Protein AF-A0A7C6SPT5-F1 (afdb_monomer_lite)

Foldseek 3Di:
DFDQAAFEWEDDDQWTKFFQDLATDGHGPVLDPPWDWDWDDAFPNGTYIYTDDPDGRDDPRIDTDGLVVLVPHPPVRVSVVNNSVVLLVVCCVVPQAPPPPRAGWDADPPDGWTARPPPGDIGHRDDFAKDFDFDDDPPDTDWDDDPPDPPPDTGTDMDTDDDD

pLDDT: mean 93.75, std 6.29, range [59.66, 98.56]

Radius of gyration: 19.09 Å; chains: 1; bounding box: 47×34×55 Å

Structure (mmCIF, N/CA/C/O backbone):
data_AF-A0A7C6SPT5-F1
#
_entry.id   AF-A0A7C6SPT5-F1
#
loop_
_atom_site.group_PDB
_atom_site.id
_atom_site.type_symbol
_atom_site.label_atom_id
_atom_site.label_alt_id
_atom_site.label_comp_id
_atom_site.label_asym_id
_atom_site.label_entity_id
_atom_site.label_seq_id
_atom_site.pdbx_PDB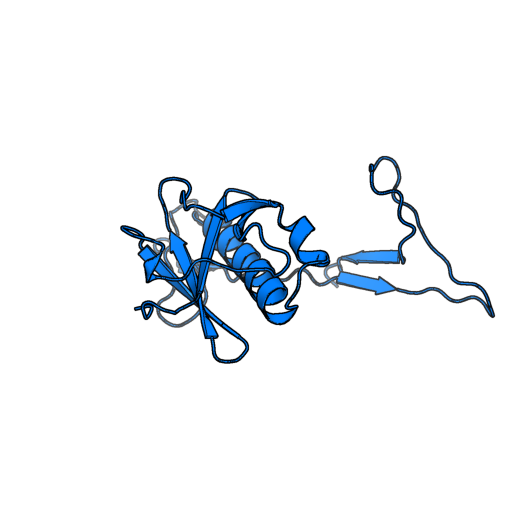_ins_code
_atom_site.Cartn_x
_atom_site.Cartn_y
_atom_site.Cartn_z
_atom_site.occupancy
_atom_site.B_iso_or_equiv
_atom_site.auth_seq_id
_atom_site.auth_comp_id
_atom_site.auth_asym_id
_atom_site.auth_atom_id
_atom_site.pdbx_PDB_model_num
ATOM 1 N N . MET A 1 1 ? -11.013 -10.517 15.404 1.00 84.69 1 MET A N 1
ATOM 2 C CA . MET A 1 1 ? -9.988 -9.631 16.004 1.00 84.69 1 MET A CA 1
ATOM 3 C C . MET A 1 1 ? -8.638 -10.295 15.800 1.00 84.69 1 MET A C 1
ATOM 5 O O . MET A 1 1 ? -8.661 -11.518 15.692 1.00 84.69 1 MET A O 1
ATOM 9 N N . PRO A 1 2 ? -7.531 -9.542 15.683 1.00 93.31 2 PRO A N 1
ATOM 10 C CA . PRO A 1 2 ? -6.215 -10.151 15.505 1.00 93.31 2 PRO A CA 1
ATOM 11 C C . PRO A 1 2 ? -5.826 -10.994 16.725 1.00 93.31 2 PRO A C 1
ATOM 13 O O . PRO A 1 2 ? -6.149 -10.624 17.858 1.00 93.31 2 PRO A O 1
ATOM 16 N N . GLN A 1 3 ? -5.149 -12.111 16.483 1.00 94.88 3 GLN A N 1
ATOM 17 C CA . GLN A 1 3 ? -4.385 -12.851 17.480 1.00 94.88 3 GLN A CA 1
ATOM 18 C C . GLN A 1 3 ? -3.080 -12.103 17.798 1.00 94.88 3 GLN A C 1
ATOM 20 O O . GLN A 1 3 ? -2.605 -11.336 16.958 1.00 94.88 3 GLN A O 1
ATOM 25 N N . PRO A 1 4 ? -2.488 -12.290 18.992 1.00 94.75 4 PRO A N 1
ATOM 26 C CA . PRO A 1 4 ? -1.269 -11.590 19.407 1.00 94.75 4 PRO A CA 1
ATOM 27 C C . PRO A 1 4 ? -0.116 -11.659 18.394 1.00 94.75 4 PRO A C 1
ATOM 29 O O . PRO A 1 4 ? 0.604 -10.679 18.221 1.00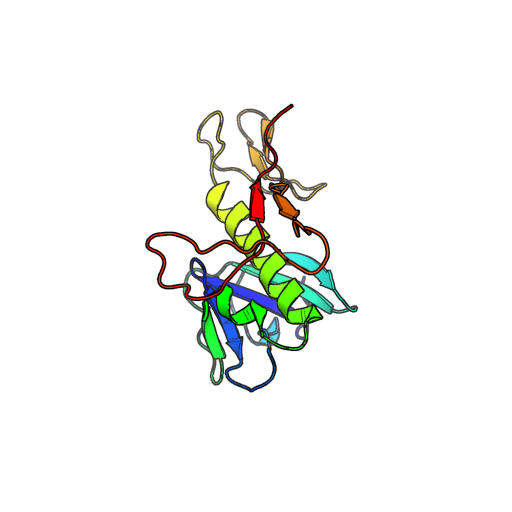 94.75 4 PRO A O 1
ATOM 32 N N . GLU A 1 5 ? 0.036 -12.796 17.719 1.00 94.94 5 GLU A N 1
ATOM 33 C CA . GLU A 1 5 ? 1.081 -13.090 16.739 1.00 94.94 5 GLU A CA 1
ATOM 34 C C . GLU A 1 5 ? 0.790 -12.586 15.318 1.00 94.94 5 GLU A C 1
ATOM 36 O O . GLU A 1 5 ? 1.685 -12.618 14.468 1.00 94.94 5 GLU A O 1
ATOM 41 N N . ASP A 1 6 ? -0.434 -12.121 15.046 1.00 96.69 6 ASP A N 1
ATOM 42 C CA . ASP A 1 6 ? -0.813 -11.660 13.713 1.00 96.69 6 ASP A CA 1
ATOM 43 C C . ASP A 1 6 ? 0.002 -10.432 13.317 1.00 96.69 6 ASP A C 1
ATOM 45 O O . ASP A 1 6 ? 0.262 -9.537 14.127 1.00 96.69 6 ASP A O 1
ATOM 49 N N . LEU A 1 7 ? 0.389 -10.370 12.044 1.00 97.12 7 LEU A N 1
ATOM 50 C CA . LEU A 1 7 ? 1.229 -9.297 11.535 1.00 97.12 7 LEU A CA 1
ATOM 51 C C . LEU A 1 7 ? 0.434 -7.998 11.451 1.00 97.12 7 LEU A C 1
ATOM 53 O O . LEU A 1 7 ? -0.695 -7.955 10.957 1.00 97.12 7 LEU A O 1
ATOM 57 N N . VAL A 1 8 ? 1.064 -6.905 11.860 1.00 97.81 8 VAL A N 1
ATOM 58 C CA . VAL A 1 8 ? 0.464 -5.579 11.860 1.00 97.81 8 VAL A CA 1
ATOM 59 C C . VAL A 1 8 ? 1.287 -4.622 11.023 1.00 97.81 8 VAL A C 1
ATOM 61 O O . VAL A 1 8 ? 2.485 -4.427 11.203 1.00 97.81 8 VAL A O 1
ATOM 64 N N . LEU A 1 9 ? 0.595 -3.964 10.106 1.00 97.62 9 LEU A N 1
ATOM 65 C CA . LEU A 1 9 ? 1.114 -2.867 9.330 1.00 97.62 9 LEU A CA 1
ATOM 66 C C . LEU A 1 9 ? 0.847 -1.547 10.059 1.00 97.62 9 LEU A C 1
ATOM 68 O O . LEU A 1 9 ? -0.305 -1.146 10.236 1.00 97.62 9 LEU A O 1
ATOM 72 N N . CYS A 1 10 ? 1.920 -0.847 10.420 1.00 97.31 10 CYS A N 1
ATOM 73 C CA . CYS A 1 10 ? 1.872 0.524 10.924 1.00 97.31 10 CYS A CA 1
ATOM 74 C C . CYS A 1 10 ? 2.448 1.457 9.854 1.00 97.31 10 CYS A C 1
ATOM 76 O O . CYS A 1 10 ? 3.607 1.313 9.457 1.00 97.31 10 CYS A O 1
ATOM 78 N N . CYS A 1 11 ? 1.654 2.416 9.376 1.00 96.75 11 CYS A N 1
ATOM 79 C CA . CYS A 1 11 ? 2.041 3.299 8.273 1.00 96.75 11 CYS A CA 1
ATOM 80 C C . CYS A 1 11 ? 2.016 4.774 8.670 1.00 96.75 11 CYS A C 1
ATOM 82 O O . CYS A 1 11 ? 1.095 5.233 9.342 1.00 96.75 11 CYS A O 1
ATOM 84 N N . GLU A 1 12 ? 2.979 5.530 8.151 1.00 94.81 12 GLU A N 1
ATOM 85 C CA . GLU A 1 12 ? 3.048 6.984 8.279 1.00 94.81 12 GLU A CA 1
ATOM 86 C C . GLU A 1 12 ? 3.415 7.595 6.924 1.00 94.81 12 GLU A C 1
ATOM 88 O O . GLU A 1 12 ? 4.547 7.482 6.453 1.00 94.81 12 GLU A O 1
ATOM 93 N N . GLY A 1 13 ? 2.442 8.218 6.252 1.00 93.19 13 GLY A N 1
ATOM 94 C CA . GLY A 1 13 ? 2.657 8.734 4.897 1.00 93.19 13 GLY A CA 1
ATOM 95 C C . GLY A 1 13 ? 3.063 7.612 3.935 1.00 93.19 13 GLY A C 1
ATOM 96 O O . GLY A 1 13 ? 2.357 6.612 3.823 1.00 93.19 13 GLY A O 1
ATOM 97 N N . ASP A 1 14 ? 4.203 7.764 3.262 1.00 93.56 14 ASP A N 1
ATOM 98 C CA . ASP A 1 14 ? 4.783 6.737 2.380 1.00 93.56 14 ASP A CA 1
ATOM 99 C C . ASP A 1 14 ? 5.768 5.791 3.098 1.00 93.56 14 ASP A C 1
ATOM 101 O O . ASP A 1 14 ? 6.495 5.033 2.450 1.00 93.56 14 ASP A O 1
ATOM 105 N N . ASN A 1 15 ? 5.784 5.816 4.433 1.00 96.62 15 ASN A N 1
ATOM 106 C CA . ASN A 1 15 ? 6.632 4.964 5.256 1.00 96.62 15 ASN A CA 1
ATOM 107 C C . ASN A 1 15 ? 5.841 3.843 5.937 1.00 96.62 15 ASN A C 1
ATOM 109 O O . ASN A 1 15 ? 4.654 3.979 6.249 1.00 96.62 15 ASN A O 1
ATOM 113 N N . VAL A 1 16 ? 6.541 2.751 6.224 1.00 97.44 16 VAL A N 1
ATOM 114 C CA . VAL A 1 16 ? 6.059 1.601 6.993 1.00 97.44 16 VAL A CA 1
ATOM 115 C C . VAL A 1 16 ? 7.026 1.318 8.140 1.00 97.44 16 VAL A C 1
ATOM 117 O O . VAL A 1 16 ? 8.241 1.401 7.958 1.00 97.44 16 VAL A O 1
ATOM 120 N N . LEU A 1 17 ? 6.495 1.012 9.322 1.00 97.50 17 LEU A N 1
ATOM 121 C CA . LEU A 1 17 ? 7.295 0.596 10.470 1.00 97.50 17 LEU A CA 1
ATOM 122 C C . LEU A 1 17 ? 7.823 -0.822 10.239 1.00 97.50 17 LEU A C 1
ATOM 124 O O . LEU A 1 17 ? 7.041 -1.757 10.069 1.00 97.50 17 LEU A O 1
ATOM 128 N N . VAL A 1 18 ? 9.143 -0.971 10.224 1.00 97.19 18 VAL A N 1
ATOM 129 C CA . VAL A 1 18 ? 9.818 -2.250 9.969 1.00 97.19 18 VAL A CA 1
ATOM 130 C C . VAL A 1 18 ? 10.996 -2.438 10.917 1.00 97.19 18 VAL A C 1
ATOM 132 O O . VAL A 1 18 ? 11.579 -1.457 11.387 1.00 97.19 18 VAL A O 1
ATOM 135 N N . GLY A 1 19 ? 11.352 -3.693 11.188 1.00 96.12 19 GLY A N 1
ATOM 136 C CA . GLY A 1 19 ? 12.533 -4.031 11.983 1.00 96.12 19 GLY A CA 1
ATOM 137 C C . GLY A 1 19 ? 13.830 -3.557 11.317 1.00 96.12 19 GLY A C 1
ATOM 138 O O . GLY A 1 19 ? 13.948 -3.573 10.093 1.00 96.12 19 GLY A O 1
ATOM 139 N N . GLN A 1 20 ? 14.811 -3.142 12.119 1.00 90.00 20 GLN A N 1
ATOM 140 C CA . GLN A 1 20 ? 16.113 -2.625 11.670 1.00 90.00 20 GLN A CA 1
ATOM 141 C C . GLN A 1 20 ? 17.164 -3.721 11.394 1.00 90.00 20 GLN A C 1
ATOM 143 O O . GLN A 1 20 ? 18.334 -3.406 11.185 1.00 90.00 20 GLN A O 1
ATOM 148 N N . GLY A 1 21 ? 16.774 -4.998 11.422 1.00 87.81 21 GLY A N 1
ATOM 149 C CA . GLY A 1 21 ? 17.656 -6.124 11.109 1.00 87.81 21 GLY A CA 1
ATOM 150 C C . GLY A 1 21 ? 17.836 -6.365 9.605 1.00 87.81 21 GLY A C 1
ATOM 151 O O . GLY A 1 21 ? 17.208 -5.715 8.770 1.00 87.81 21 GLY A O 1
ATOM 152 N N . ASP A 1 22 ? 18.668 -7.352 9.263 1.00 85.00 22 ASP A N 1
ATOM 153 C CA . ASP A 1 22 ? 18.934 -7.737 7.866 1.00 85.00 22 ASP A CA 1
ATOM 154 C C . ASP A 1 22 ? 17.700 -8.324 7.162 1.00 85.00 22 ASP A C 1
ATOM 156 O O . ASP A 1 22 ? 17.512 -8.157 5.953 1.00 85.00 22 ASP A O 1
ATOM 160 N N . ALA A 1 23 ? 16.849 -9.017 7.922 1.00 93.31 23 ALA A N 1
ATOM 161 C CA . ALA A 1 23 ? 15.567 -9.516 7.455 1.00 93.31 23 ALA A CA 1
ATOM 162 C C . ALA A 1 23 ? 14.448 -8.540 7.833 1.00 93.31 23 ALA A C 1
ATOM 164 O O . ALA A 1 23 ? 14.365 -8.055 8.961 1.00 93.31 23 ALA A O 1
ATOM 165 N N . LEU A 1 24 ? 13.554 -8.300 6.878 1.00 94.75 24 LEU A N 1
ATOM 166 C CA . LEU A 1 24 ? 12.323 -7.560 7.074 1.00 94.75 24 LEU A CA 1
ATOM 167 C C . LEU A 1 24 ? 11.491 -8.237 8.161 1.00 94.75 24 LEU A C 1
ATOM 169 O O . LEU A 1 24 ? 11.214 -9.433 8.087 1.00 94.75 24 LEU A O 1
ATOM 173 N N . ALA A 1 25 ? 11.044 -7.430 9.112 1.00 95.88 25 ALA A N 1
ATOM 174 C CA . ALA A 1 25 ? 10.079 -7.806 10.128 1.00 95.88 25 ALA A CA 1
ATOM 175 C C . ALA A 1 25 ? 8.999 -6.725 10.205 1.00 95.88 25 ALA A C 1
ATOM 177 O O . ALA A 1 25 ? 9.303 -5.535 10.077 1.00 95.88 25 ALA A O 1
ATOM 178 N N . LEU A 1 26 ? 7.755 -7.149 10.410 1.00 96.25 26 LEU A N 1
ATOM 179 C CA . LEU A 1 26 ? 6.642 -6.276 10.772 1.00 96.25 26 LEU A CA 1
ATOM 180 C C . LEU A 1 26 ? 6.326 -6.471 12.260 1.00 96.25 26 LEU A C 1
ATOM 182 O O . LEU A 1 26 ? 6.588 -7.560 12.776 1.00 96.25 26 LEU A O 1
ATOM 186 N N . PRO A 1 27 ? 5.774 -5.452 12.938 1.00 96.62 27 PRO A N 1
ATOM 187 C CA . PRO A 1 27 ? 5.194 -5.628 14.265 1.00 96.62 27 PRO A CA 1
ATOM 188 C C . PRO A 1 27 ? 4.126 -6.727 14.269 1.00 96.62 27 PRO A C 1
ATOM 190 O O . PRO A 1 27 ? 3.482 -6.970 13.244 1.00 96.62 27 PRO A O 1
ATOM 193 N N . CYS A 1 28 ? 3.895 -7.347 15.420 1.00 95.88 28 CYS A N 1
ATOM 194 C CA . CYS A 1 28 ? 2.716 -8.176 15.657 1.00 95.88 28 CYS A CA 1
ATOM 195 C C . CYS A 1 28 ? 1.633 -7.399 16.422 1.00 95.88 28 CYS A C 1
ATOM 197 O O . CYS A 1 28 ? 1.864 -6.289 16.911 1.00 95.88 28 CYS A O 1
ATOM 199 N N . ALA A 1 29 ? 0.429 -7.957 16.535 1.00 95.75 29 ALA A N 1
ATOM 200 C CA . ALA A 1 29 ? -0.671 -7.303 17.241 1.00 95.75 29 ALA A CA 1
ATOM 201 C C . ALA A 1 29 ? -0.370 -7.064 18.725 1.00 95.75 29 ALA A C 1
ATOM 203 O O . ALA A 1 29 ? -0.810 -6.054 19.273 1.00 95.75 29 ALA A O 1
ATOM 204 N N . ALA A 1 30 ? 0.420 -7.934 19.361 1.00 94.69 30 ALA A N 1
ATOM 205 C CA . ALA A 1 30 ? 0.864 -7.742 20.740 1.00 94.69 30 ALA A CA 1
ATOM 206 C C . ALA A 1 30 ? 1.776 -6.513 20.918 1.00 94.69 30 ALA A C 1
ATOM 208 O O . ALA A 1 30 ? 1.780 -5.911 21.993 1.00 94.69 30 ALA A O 1
ATOM 209 N N . ASP A 1 31 ? 2.509 -6.114 19.873 1.00 93.81 31 ASP A N 1
ATOM 210 C CA . ASP A 1 31 ? 3.414 -4.960 19.909 1.00 93.81 31 ASP A CA 1
ATOM 211 C C . ASP A 1 31 ? 2.665 -3.619 19.828 1.00 93.81 31 ASP A C 1
ATOM 213 O O . ASP A 1 31 ? 3.220 -2.565 20.146 1.00 93.81 31 ASP A O 1
ATOM 217 N N . VAL A 1 32 ? 1.402 -3.635 19.385 1.00 92.88 32 VAL A N 1
ATOM 218 C CA . VAL A 1 32 ? 0.625 -2.429 19.082 1.00 92.88 32 VAL A CA 1
ATOM 219 C C . VAL A 1 32 ? -0.577 -2.323 20.018 1.00 92.88 32 VAL A C 1
ATOM 221 O O . VAL A 1 32 ? -1.617 -2.945 19.819 1.00 92.88 32 VAL A O 1
ATOM 224 N N . SER A 1 33 ? -0.456 -1.475 21.038 1.00 87.06 33 SER A N 1
ATOM 225 C CA . SER A 1 33 ? -1.525 -1.236 22.014 1.00 87.06 33 SER A CA 1
ATOM 226 C C . SER A 1 33 ? -2.416 -0.045 21.641 1.00 87.06 33 SER A C 1
ATOM 228 O O . SER A 1 33 ? -1.989 0.900 20.979 1.00 87.06 33 SER A O 1
ATOM 230 N N . GLY A 1 34 ? -3.685 -0.088 22.067 1.00 84.50 34 GLY A N 1
ATOM 231 C CA . GLY A 1 34 ? -4.621 1.039 21.939 1.00 84.50 34 GLY A CA 1
ATOM 232 C C . GLY A 1 34 ? -5.049 1.390 20.507 1.00 84.50 34 GLY A C 1
ATOM 233 O O . GLY A 1 34 ? -5.625 2.455 20.293 1.00 84.50 34 GLY A O 1
ATOM 234 N N . ALA A 1 35 ? -4.779 0.519 19.531 1.00 90.56 35 ALA A N 1
ATOM 235 C CA . ALA A 1 35 ? -5.150 0.715 18.135 1.00 90.56 35 ALA A CA 1
ATOM 236 C C . ALA A 1 35 ? -6.428 -0.052 17.775 1.00 90.56 35 ALA A C 1
ATOM 238 O O . ALA A 1 35 ? -6.678 -1.156 18.263 1.00 90.56 35 ALA A O 1
ATOM 239 N N . ALA A 1 36 ? -7.218 0.511 16.862 1.00 93.31 36 ALA A N 1
ATOM 240 C CA . ALA A 1 36 ? -8.206 -0.272 16.133 1.00 93.31 36 ALA A CA 1
ATOM 241 C C . ALA A 1 36 ? -7.519 -0.985 14.962 1.00 93.31 36 ALA A C 1
ATOM 243 O O . ALA A 1 36 ? -6.623 -0.423 14.330 1.00 93.31 36 ALA A O 1
ATOM 244 N N . PHE A 1 37 ? -7.970 -2.194 14.636 1.00 95.75 37 PHE A N 1
ATOM 245 C CA . PHE A 1 37 ? -7.382 -2.998 13.566 1.00 95.75 37 PHE A CA 1
ATOM 246 C C . PHE A 1 37 ? -8.366 -3.227 12.425 1.00 95.75 37 PHE A C 1
ATOM 248 O O . PHE A 1 37 ? -9.563 -3.417 12.637 1.00 95.75 37 PHE A O 1
ATOM 255 N N . THR A 1 38 ? -7.855 -3.252 11.198 1.00 95.75 38 THR A N 1
ATOM 256 C CA . THR A 1 38 ? -8.604 -3.685 10.012 1.00 95.75 38 THR A CA 1
ATOM 257 C C . THR A 1 38 ? -7.886 -4.843 9.352 1.00 95.75 38 THR A C 1
ATOM 259 O O . THR A 1 38 ? -6.718 -4.719 8.999 1.00 95.75 38 THR A O 1
ATOM 262 N N . PHE A 1 39 ? -8.588 -5.955 9.151 1.00 96.56 39 PHE A N 1
ATOM 263 C CA . PHE A 1 39 ? -8.050 -7.090 8.410 1.00 96.56 39 PHE A CA 1
ATOM 264 C C . PHE A 1 39 ? -7.795 -6.718 6.940 1.00 96.56 39 PHE A C 1
ATOM 266 O O . PHE A 1 39 ? -8.676 -6.192 6.241 1.00 96.56 39 PHE A O 1
ATOM 273 N N . LEU A 1 40 ? -6.588 -7.004 6.453 1.00 96.62 40 LEU A N 1
ATOM 274 C CA . LEU A 1 40 ? -6.192 -6.745 5.072 1.00 96.62 40 LEU A CA 1
ATOM 275 C C . LEU A 1 40 ? -6.263 -8.017 4.230 1.00 96.62 40 LEU A C 1
ATOM 277 O O . LEU A 1 40 ? -6.999 -8.054 3.245 1.00 96.62 40 LEU A O 1
ATOM 281 N N . PHE A 1 41 ? -5.504 -9.044 4.587 1.00 96.31 41 PHE A N 1
ATOM 282 C CA . PHE A 1 41 ? -5.438 -10.306 3.849 1.00 96.31 41 PHE A CA 1
ATOM 283 C C . PHE A 1 41 ? -4.557 -11.307 4.596 1.00 96.31 41 PHE A C 1
ATOM 285 O O . PHE A 1 41 ? -3.815 -10.937 5.504 1.00 96.31 41 PHE A O 1
ATOM 292 N N . THR A 1 42 ? -4.594 -12.555 4.140 1.00 95.38 42 THR A N 1
ATOM 293 C CA . THR A 1 42 ? -3.684 -13.620 4.564 1.00 95.38 42 THR A CA 1
ATOM 294 C C . THR A 1 42 ? -2.628 -13.843 3.485 1.00 95.38 42 THR A C 1
ATOM 296 O O . THR A 1 42 ? -2.949 -13.929 2.298 1.00 95.38 42 THR A O 1
ATOM 299 N N . VAL A 1 43 ? -1.361 -13.965 3.876 1.00 90.25 43 VAL A N 1
ATOM 300 C CA . VAL A 1 43 ? -0.246 -14.263 2.965 1.00 90.25 43 VAL A CA 1
ATOM 301 C C . VAL A 1 43 ? 0.687 -15.276 3.610 1.00 90.25 43 VAL A C 1
ATOM 303 O O . VAL A 1 43 ? 1.139 -15.093 4.733 1.00 90.25 43 VAL A O 1
ATOM 306 N N . GLY A 1 44 ? 0.944 -16.390 2.921 1.00 86.06 44 GLY A N 1
ATOM 307 C CA . GLY A 1 44 ? 1.769 -17.468 3.479 1.00 86.06 44 GLY A CA 1
ATOM 308 C C . GLY A 1 44 ? 1.215 -18.069 4.779 1.00 86.06 44 GLY A C 1
ATOM 309 O O . GLY A 1 44 ? 1.994 -18.542 5.596 1.00 86.06 44 GLY A O 1
ATOM 310 N N . GLY A 1 45 ? -0.106 -18.019 4.985 1.00 89.31 45 GLY A N 1
ATOM 311 C CA . GLY A 1 45 ? -0.758 -18.483 6.215 1.00 89.31 45 GLY A CA 1
ATOM 312 C C . GLY A 1 45 ? -0.688 -17.505 7.392 1.00 89.31 45 GLY A C 1
ATOM 313 O O . GLY A 1 45 ? -1.152 -17.853 8.469 1.00 89.31 45 GLY A O 1
ATOM 314 N N . GLN A 1 46 ? -0.134 -16.304 7.200 1.00 91.19 46 GLN A N 1
ATOM 315 C CA . GLN A 1 46 ? -0.111 -15.252 8.216 1.00 91.19 46 GLN A CA 1
ATOM 316 C C . GLN A 1 46 ? -1.154 -14.188 7.892 1.00 91.19 46 GLN A C 1
ATOM 318 O O . GLN A 1 46 ? -1.173 -13.653 6.776 1.00 91.19 46 GLN A O 1
ATOM 323 N N . ASP A 1 47 ? -1.999 -13.871 8.866 1.00 96.94 47 ASP A N 1
ATOM 324 C CA . ASP A 1 47 ? -2.958 -12.784 8.747 1.00 96.94 47 ASP A CA 1
ATOM 325 C C . ASP A 1 47 ? -2.259 -11.438 8.932 1.00 96.94 47 ASP A C 1
ATOM 327 O O . ASP A 1 47 ? -1.380 -11.266 9.779 1.00 96.94 47 ASP A O 1
ATOM 331 N N . VAL A 1 48 ? -2.642 -10.477 8.092 1.00 97.81 48 VAL A N 1
ATOM 332 C CA . VAL A 1 48 ? -2.082 -9.129 8.078 1.00 97.81 48 VAL A CA 1
ATOM 333 C C . VAL A 1 48 ? -3.186 -8.125 8.368 1.00 97.81 48 VAL A C 1
ATOM 335 O O . VAL A 1 48 ? -4.208 -8.063 7.674 1.00 97.81 48 VAL A O 1
ATOM 338 N N . PHE A 1 49 ? -2.952 -7.288 9.369 1.00 98.06 49 PHE A N 1
ATOM 339 C CA . PHE A 1 49 ? -3.857 -6.233 9.802 1.00 98.06 49 PHE A CA 1
ATOM 340 C C . PHE A 1 49 ? -3.234 -4.857 9.591 1.00 98.06 49 PHE A C 1
ATOM 342 O O . PHE A 1 49 ? -2.023 -4.687 9.636 1.00 98.06 49 PHE A O 1
ATOM 349 N N . LEU A 1 50 ? -4.072 -3.847 9.387 1.00 97.50 50 LEU A N 1
ATOM 350 C CA . LEU A 1 50 ? -3.693 -2.440 9.456 1.00 97.50 50 LEU A CA 1
ATOM 351 C C . LEU A 1 50 ? -4.026 -1.900 10.844 1.00 97.50 50 LEU A C 1
ATOM 353 O O . LEU A 1 50 ? -5.181 -2.005 11.263 1.00 97.50 50 LEU A O 1
ATOM 357 N N . ALA A 1 51 ? -3.051 -1.289 11.514 1.00 97.06 51 ALA A N 1
ATOM 358 C CA . ALA A 1 51 ? -3.295 -0.524 12.730 1.00 97.06 51 ALA A CA 1
ATOM 359 C C . ALA A 1 51 ? -3.733 0.907 12.395 1.00 97.06 51 ALA A C 1
ATOM 361 O O . ALA A 1 51 ? -3.059 1.632 11.659 1.00 97.06 51 ALA A O 1
ATOM 362 N N . HIS A 1 52 ? -4.851 1.331 12.980 1.00 93.25 52 HIS A N 1
ATOM 363 C CA . HIS A 1 52 ? -5.306 2.718 12.965 1.00 93.25 52 HIS A CA 1
ATOM 364 C C . HIS A 1 52 ? -4.836 3.399 14.242 1.00 93.25 52 HIS A C 1
ATOM 366 O O . HIS A 1 52 ? -5.466 3.270 15.293 1.00 93.25 52 HIS A O 1
ATOM 372 N N . THR A 1 53 ? -3.710 4.103 14.150 1.00 87.50 53 THR A N 1
ATOM 373 C CA . THR A 1 53 ? -3.119 4.835 15.271 1.00 87.50 53 THR A CA 1
ATOM 374 C C . THR A 1 53 ? -3.247 6.341 15.072 1.00 87.50 53 THR A C 1
ATOM 376 O O . THR A 1 53 ? -3.196 6.852 13.953 1.00 87.50 53 THR A O 1
ATOM 379 N N . PHE A 1 54 ? -3.419 7.071 16.175 1.00 83.94 54 PHE A N 1
ATOM 380 C CA . PHE A 1 54 ? -3.443 8.539 16.169 1.00 83.94 54 PHE A CA 1
ATOM 381 C C . PHE A 1 54 ? -2.039 9.157 16.200 1.00 83.94 54 PHE A C 1
ATOM 383 O O . PHE A 1 54 ? -1.879 10.333 15.885 1.00 83.94 54 PHE A O 1
ATOM 390 N N . ALA A 1 55 ? -1.032 8.366 16.571 1.00 88.25 55 ALA A N 1
ATOM 391 C CA . ALA A 1 55 ? 0.373 8.746 16.616 1.00 88.25 55 ALA A CA 1
ATOM 392 C C . ALA A 1 55 ? 1.250 7.611 16.050 1.00 88.25 55 ALA A C 1
ATOM 394 O O . ALA A 1 55 ? 0.801 6.455 16.023 1.00 88.25 55 ALA A O 1
ATOM 395 N N . PRO A 1 56 ? 2.481 7.914 15.599 1.00 90.31 56 PRO A N 1
ATOM 396 C CA . PRO A 1 56 ? 3.442 6.895 15.192 1.00 90.31 56 PRO A CA 1
ATOM 397 C C . PRO A 1 56 ? 3.701 5.890 16.316 1.00 90.31 56 PRO A C 1
ATOM 399 O O . PRO A 1 56 ? 3.855 6.264 17.481 1.00 90.31 56 PRO A O 1
ATOM 402 N N . VAL A 1 57 ? 3.751 4.607 15.963 1.00 93.19 57 VAL A N 1
ATOM 403 C CA . VAL A 1 57 ? 4.096 3.545 16.912 1.00 93.19 57 VAL A CA 1
ATOM 404 C C . VAL A 1 57 ? 5.603 3.570 17.124 1.00 93.19 57 VAL A C 1
ATOM 406 O O . VAL A 1 57 ? 6.375 3.519 16.168 1.00 93.19 57 VAL A O 1
ATOM 409 N N . MET A 1 58 ? 6.014 3.635 18.385 1.00 92.50 58 MET A N 1
ATOM 410 C CA . MET A 1 58 ? 7.417 3.636 18.779 1.00 92.50 58 MET A CA 1
ATOM 411 C C . MET A 1 58 ? 7.732 2.311 19.463 1.00 92.50 58 MET A C 1
ATOM 413 O O . MET A 1 58 ? 7.174 2.020 20.519 1.00 92.50 58 MET A O 1
ATOM 417 N N . MET A 1 59 ? 8.634 1.523 18.879 1.00 91.62 59 MET A N 1
ATOM 418 C CA . MET A 1 59 ? 9.095 0.268 19.473 1.00 91.62 59 MET A CA 1
ATOM 419 C C . MET A 1 59 ? 10.607 0.078 19.255 1.00 91.62 59 MET A C 1
ATOM 421 O O . MET A 1 59 ? 11.119 0.436 18.188 1.00 91.62 59 MET A O 1
ATOM 425 N N . PRO A 1 60 ? 11.347 -0.465 20.239 1.00 93.50 60 PRO A N 1
ATOM 426 C CA . PRO A 1 60 ? 12.778 -0.718 20.097 1.00 93.50 60 PRO A CA 1
ATOM 427 C C . PRO A 1 60 ? 13.095 -1.643 18.918 1.00 93.50 60 PRO A C 1
ATOM 429 O O . PRO A 1 60 ? 12.430 -2.654 18.721 1.00 93.50 60 PRO A O 1
ATOM 432 N N . GLY A 1 61 ? 14.137 -1.314 18.149 1.00 95.06 61 GLY A N 1
ATOM 433 C CA . GLY A 1 61 ? 14.585 -2.128 17.014 1.00 95.06 61 GLY A CA 1
ATOM 434 C C . GLY A 1 61 ? 13.751 -1.978 15.740 1.00 95.06 61 GLY A C 1
ATOM 435 O O . GLY A 1 61 ? 14.015 -2.690 14.774 1.00 95.06 61 GLY A O 1
ATOM 436 N N . PHE A 1 62 ? 12.786 -1.055 15.702 1.00 97.12 62 PHE A N 1
ATOM 437 C CA . PHE A 1 62 ? 11.998 -0.742 14.511 1.00 97.12 62 PHE A CA 1
ATOM 438 C C . PHE A 1 62 ? 12.106 0.738 14.152 1.00 97.12 62 PHE A C 1
ATOM 440 O O . PHE A 1 62 ? 12.300 1.602 15.006 1.00 97.12 62 PHE A O 1
ATOM 447 N N . ALA A 1 63 ? 11.957 1.035 12.865 1.00 96.69 63 ALA A N 1
ATOM 448 C CA . ALA A 1 63 ? 11.890 2.398 12.366 1.00 96.69 63 ALA A CA 1
ATOM 449 C C . ALA A 1 63 ? 10.959 2.495 11.160 1.00 96.69 63 ALA A C 1
ATOM 451 O O . ALA A 1 63 ? 10.817 1.550 10.381 1.00 96.69 63 ALA A O 1
ATOM 452 N N . TYR A 1 64 ? 10.353 3.666 10.986 1.00 97.19 64 TYR A N 1
ATOM 453 C CA . TYR A 1 64 ? 9.621 3.981 9.769 1.00 97.19 64 TYR A CA 1
ATOM 454 C C . TYR A 1 64 ? 10.601 4.113 8.607 1.00 97.19 64 TYR A C 1
ATOM 456 O O . TYR A 1 64 ? 11.504 4.949 8.622 1.00 97.19 64 TYR A O 1
ATOM 464 N N . GLN A 1 65 ? 10.424 3.263 7.602 1.00 96.25 65 GLN A N 1
ATOM 465 C CA . GLN A 1 65 ? 11.238 3.238 6.394 1.00 96.25 65 GLN A CA 1
ATOM 466 C C . GLN A 1 65 ? 10.368 3.536 5.172 1.00 96.25 65 GLN A C 1
ATOM 468 O O . GLN A 1 65 ? 9.215 3.096 5.123 1.00 96.25 65 GLN A O 1
ATOM 473 N N . PRO A 1 66 ? 10.903 4.238 4.159 1.00 95.75 66 PRO A N 1
ATOM 474 C CA . PRO A 1 66 ? 10.151 4.535 2.949 1.00 95.75 66 PRO A CA 1
ATOM 475 C C . PRO A 1 66 ? 9.816 3.247 2.208 1.00 95.75 66 PRO A C 1
ATOM 477 O O . PRO A 1 66 ? 10.675 2.379 2.065 1.00 95.75 66 PRO A O 1
ATOM 480 N N . LEU A 1 67 ? 8.609 3.151 1.641 1.00 94.88 67 LEU A N 1
ATOM 481 C CA . LEU A 1 67 ? 8.133 1.953 0.933 1.00 94.88 67 LEU A CA 1
ATOM 482 C C . LEU A 1 67 ? 9.107 1.455 -0.151 1.00 94.88 67 LEU A C 1
ATOM 484 O O . LEU A 1 67 ? 9.183 0.269 -0.465 1.00 94.88 67 LEU A O 1
ATOM 488 N N . SER A 1 68 ? 9.902 2.367 -0.716 1.00 92.12 68 SER A N 1
ATOM 489 C CA . SER A 1 68 ? 10.969 2.062 -1.666 1.00 92.12 68 SER A CA 1
ATOM 490 C C . SER A 1 68 ? 12.038 1.092 -1.158 1.00 92.12 68 SER A C 1
ATOM 492 O O . SER A 1 68 ? 12.655 0.424 -1.993 1.00 92.12 68 SER A O 1
ATOM 494 N N . SER A 1 69 ? 12.284 1.028 0.155 1.00 92.88 69 SER A N 1
ATOM 495 C CA . SER A 1 69 ? 13.266 0.121 0.766 1.00 92.88 69 SER A CA 1
ATOM 496 C C . SER A 1 69 ? 12.840 -1.345 0.619 1.00 92.88 69 SER A C 1
ATOM 498 O O . SER A 1 69 ? 13.677 -2.216 0.369 1.00 92.88 69 SER A O 1
ATOM 500 N N . LEU A 1 70 ? 11.527 -1.608 0.624 1.00 94.56 70 LEU A N 1
ATOM 501 C CA . LEU A 1 70 ? 10.953 -2.951 0.521 1.00 94.56 70 LEU A CA 1
ATOM 502 C C . LEU A 1 70 ? 11.296 -3.659 -0.794 1.00 94.56 70 LEU A C 1
ATOM 504 O O . LEU A 1 70 ? 11.310 -4.886 -0.851 1.00 94.56 70 LEU A O 1
ATOM 508 N N . ARG A 1 71 ? 11.637 -2.911 -1.856 1.00 91.50 71 ARG A N 1
ATOM 509 C CA . ARG A 1 71 ? 11.995 -3.481 -3.170 1.00 91.50 71 ARG A CA 1
ATOM 510 C C . ARG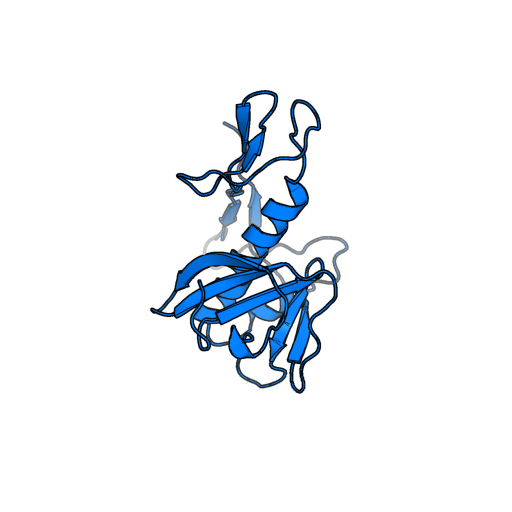 A 1 71 ? 13.094 -4.538 -3.071 1.00 91.50 71 ARG A C 1
ATOM 512 O O . ARG A 1 71 ? 13.045 -5.557 -3.763 1.00 91.50 71 ARG A O 1
ATOM 519 N N . ARG A 1 72 ? 14.089 -4.305 -2.211 1.00 90.81 72 ARG A N 1
ATOM 520 C CA . ARG A 1 72 ? 15.233 -5.211 -2.019 1.00 90.81 72 ARG A CA 1
ATOM 521 C C . ARG A 1 72 ? 15.112 -6.081 -0.773 1.00 90.81 72 ARG A C 1
ATOM 523 O O . ARG A 1 72 ? 15.811 -7.083 -0.708 1.00 90.81 72 ARG A O 1
ATOM 530 N N . ALA A 1 73 ? 14.193 -5.754 0.129 1.00 94.19 73 ALA A N 1
ATOM 531 C CA . ALA A 1 73 ? 13.987 -6.473 1.376 1.00 94.19 73 ALA A CA 1
ATOM 532 C C . ALA A 1 73 ? 13.661 -7.962 1.162 1.00 94.19 73 ALA A C 1
ATOM 534 O O . ALA A 1 73 ? 13.140 -8.365 0.109 1.00 94.19 73 ALA A O 1
ATOM 535 N N . GLN A 1 74 ? 13.987 -8.756 2.179 1.00 94.75 74 GLN A N 1
ATOM 536 C CA . GLN A 1 74 ? 13.697 -10.182 2.295 1.00 94.75 74 GLN A CA 1
ATOM 537 C C . GLN A 1 74 ? 13.071 -10.458 3.667 1.00 94.75 74 GLN A C 1
ATOM 539 O O . GLN A 1 74 ? 13.497 -9.813 4.614 1.00 94.75 74 GLN A O 1
ATOM 544 N N . PRO A 1 75 ? 12.117 -11.394 3.806 1.00 93.75 75 PRO A N 1
ATOM 545 C CA . PRO A 1 75 ? 11.599 -12.267 2.754 1.00 93.75 75 PRO A CA 1
ATOM 546 C C . PRO A 1 75 ? 10.634 -11.542 1.799 1.00 93.75 75 PRO A C 1
ATOM 548 O O . PRO A 1 75 ? 9.865 -10.668 2.204 1.00 93.75 75 PRO A O 1
ATOM 551 N N . LYS A 1 76 ? 10.635 -11.925 0.511 1.00 93.00 76 LYS A N 1
ATOM 552 C CA . LYS A 1 76 ? 9.770 -11.304 -0.515 1.00 93.00 76 LYS A CA 1
ATOM 553 C C . LYS A 1 76 ? 8.277 -11.388 -0.217 1.00 93.00 76 LYS A C 1
ATOM 555 O O . LYS A 1 76 ? 7.566 -10.448 -0.555 1.00 93.00 76 LYS A O 1
ATOM 560 N N . ALA A 1 77 ? 7.811 -12.459 0.424 1.00 92.44 77 ALA A N 1
ATOM 561 C CA . ALA A 1 77 ? 6.405 -12.594 0.801 1.00 92.44 77 ALA A CA 1
ATOM 562 C C . ALA A 1 77 ? 5.971 -11.485 1.774 1.00 92.44 77 ALA A C 1
ATOM 564 O O . ALA A 1 77 ? 4.941 -10.848 1.565 1.00 92.44 77 ALA A O 1
ATOM 565 N N . LEU A 1 78 ? 6.802 -11.180 2.776 1.00 94.12 78 LEU A N 1
ATOM 566 C CA . LEU A 1 78 ? 6.527 -10.112 3.735 1.00 94.12 78 LEU A CA 1
ATOM 567 C C . LEU A 1 78 ? 6.696 -8.722 3.110 1.00 94.12 78 LEU A C 1
ATOM 569 O O . LEU A 1 78 ? 5.906 -7.822 3.379 1.00 94.12 78 LEU A O 1
ATOM 573 N N . ALA A 1 79 ? 7.678 -8.549 2.220 1.00 95.56 79 ALA A N 1
ATOM 574 C CA . ALA A 1 79 ? 7.836 -7.301 1.472 1.00 95.56 79 ALA A CA 1
ATOM 575 C C . ALA A 1 79 ? 6.614 -7.019 0.581 1.00 95.56 79 ALA A C 1
ATOM 577 O O . ALA A 1 79 ? 6.141 -5.885 0.520 1.00 95.56 79 ALA A O 1
ATOM 578 N N . PHE A 1 80 ? 6.076 -8.057 -0.069 1.00 93.88 80 PHE A N 1
ATOM 579 C CA . PHE A 1 80 ? 4.825 -7.990 -0.818 1.00 93.88 80 PHE A CA 1
ATOM 580 C C . PHE A 1 80 ? 3.645 -7.645 0.096 1.00 93.88 80 PHE A C 1
ATOM 582 O O . PHE A 1 80 ? 2.881 -6.740 -0.226 1.00 93.88 80 PHE A O 1
ATOM 589 N N . ALA A 1 81 ? 3.531 -8.298 1.256 1.00 95.69 81 ALA A N 1
ATOM 590 C CA . ALA A 1 81 ? 2.495 -8.012 2.244 1.00 95.69 81 ALA A CA 1
ATOM 591 C C . ALA A 1 81 ? 2.509 -6.540 2.683 1.00 95.69 81 ALA A C 1
ATOM 593 O O . ALA A 1 81 ? 1.493 -5.853 2.616 1.00 95.69 81 ALA A O 1
ATOM 594 N N . ALA A 1 82 ? 3.679 -6.025 3.059 1.00 96.94 82 ALA A N 1
ATOM 595 C CA . ALA A 1 82 ? 3.837 -4.642 3.484 1.00 96.94 82 ALA A CA 1
ATOM 596 C C . ALA A 1 82 ? 3.515 -3.648 2.354 1.00 96.94 82 ALA A C 1
ATOM 598 O O . ALA A 1 82 ? 2.810 -2.665 2.580 1.00 96.94 82 ALA A O 1
ATOM 599 N N . ALA A 1 83 ? 3.969 -3.919 1.125 1.00 96.50 83 ALA A N 1
ATOM 600 C CA . ALA A 1 83 ? 3.691 -3.070 -0.032 1.00 96.50 83 ALA A CA 1
ATOM 601 C C . ALA A 1 83 ? 2.197 -3.038 -0.396 1.00 96.50 83 ALA A C 1
ATOM 603 O O . ALA A 1 83 ? 1.624 -1.961 -0.557 1.00 96.50 83 ALA A O 1
ATOM 604 N N . THR A 1 84 ? 1.553 -4.202 -0.485 1.00 96.06 84 THR A N 1
ATOM 605 C CA . THR A 1 84 ? 0.122 -4.325 -0.802 1.00 96.06 84 THR A CA 1
ATOM 606 C C . THR A 1 84 ? -0.743 -3.737 0.310 1.00 96.06 84 THR A C 1
ATOM 608 O O . THR A 1 84 ? -1.697 -3.005 0.049 1.00 96.06 84 THR A O 1
ATOM 611 N N . GLY A 1 85 ? -0.389 -3.990 1.570 1.00 97.25 85 GLY A N 1
ATOM 612 C CA . GLY A 1 85 ? -1.105 -3.425 2.706 1.00 97.25 85 GLY A CA 1
ATOM 613 C C . GLY A 1 85 ? -0.980 -1.901 2.778 1.00 97.25 85 GLY A C 1
ATOM 614 O O . GLY A 1 85 ? -1.959 -1.220 3.088 1.00 97.25 85 GLY A O 1
ATOM 615 N N . HIS A 1 86 ? 0.176 -1.341 2.400 1.00 97.62 86 HIS A N 1
ATOM 616 C CA . HIS A 1 86 ? 0.362 0.111 2.320 1.00 97.62 86 HIS A CA 1
ATOM 617 C C . HIS A 1 86 ? -0.531 0.750 1.249 1.00 97.62 86 HIS A C 1
ATOM 619 O O . HIS A 1 86 ? -1.090 1.822 1.479 1.00 97.62 86 HIS A O 1
ATOM 625 N N . GLN A 1 87 ? -0.754 0.077 0.113 1.00 96.81 87 GLN A N 1
ATOM 626 C CA . GLN A 1 87 ? -1.713 0.544 -0.897 1.00 96.81 87 GLN A CA 1
ATOM 627 C C . GLN A 1 87 ? -3.136 0.637 -0.329 1.00 96.81 87 GLN A C 1
ATOM 629 O O . GLN A 1 87 ? -3.818 1.638 -0.555 1.00 96.81 87 GLN A O 1
ATOM 634 N N . LEU A 1 88 ? -3.562 -0.352 0.466 1.00 97.19 88 LEU A N 1
ATOM 635 C CA . LEU A 1 88 ? -4.857 -0.315 1.151 1.00 97.19 88 LEU A CA 1
ATOM 636 C C . LEU A 1 88 ? -4.920 0.799 2.201 1.00 97.19 88 LEU A C 1
A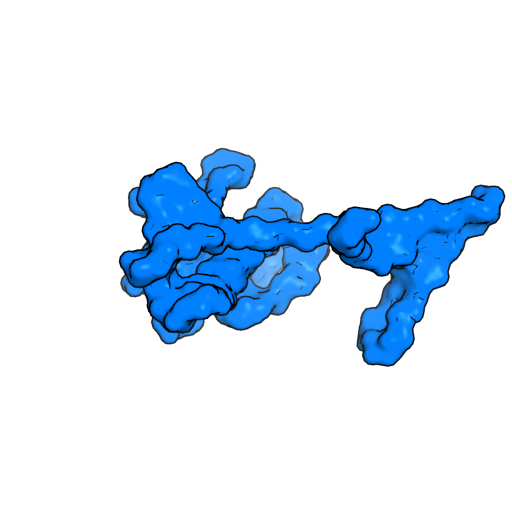TOM 638 O O . LEU A 1 88 ? -5.896 1.544 2.231 1.00 97.19 88 LEU A O 1
ATOM 642 N N . TYR A 1 89 ? -3.871 0.971 3.010 1.00 96.94 89 TYR A N 1
ATOM 643 C CA . TYR A 1 89 ? -3.750 2.097 3.944 1.00 96.94 89 TYR A CA 1
ATOM 644 C C . TYR A 1 89 ? -3.927 3.445 3.235 1.00 96.94 89 TYR A C 1
ATOM 646 O O . TYR A 1 89 ? -4.717 4.289 3.668 1.00 96.94 89 TYR A O 1
ATOM 654 N N . ARG A 1 90 ? -3.227 3.643 2.112 1.00 96.31 90 ARG A N 1
ATOM 655 C CA . ARG A 1 90 ? -3.345 4.863 1.313 1.00 96.31 90 ARG A CA 1
ATOM 656 C C . ARG A 1 90 ? -4.757 5.044 0.783 1.00 96.31 90 ARG A C 1
ATOM 658 O O . ARG A 1 90 ? -5.280 6.150 0.869 1.00 96.31 90 ARG A O 1
ATOM 665 N N . TRP A 1 91 ? -5.373 3.991 0.255 1.00 97.12 91 TRP A N 1
ATOM 666 C CA . TRP A 1 91 ? -6.741 4.046 -0.252 1.00 97.12 91 TRP A CA 1
ATOM 667 C C . TRP A 1 91 ? -7.740 4.454 0.839 1.00 97.12 91 TRP A C 1
ATOM 669 O O . TRP A 1 91 ? -8.449 5.442 0.647 1.00 97.12 91 TRP A O 1
ATOM 679 N N . TYR A 1 92 ? -7.719 3.805 2.011 1.00 96.12 92 TYR A N 1
ATOM 680 C CA . TYR A 1 92 ? -8.587 4.165 3.142 1.00 96.12 92 TYR A CA 1
ATOM 681 C C . TYR A 1 92 ? -8.464 5.645 3.524 1.00 96.12 92 TYR A C 1
ATOM 683 O O . TYR A 1 92 ? -9.468 6.313 3.768 1.00 96.12 92 TYR A O 1
ATOM 691 N N . ARG A 1 93 ? -7.240 6.186 3.531 1.00 94.75 93 ARG A N 1
ATOM 692 C CA . ARG A 1 93 ? -6.995 7.603 3.839 1.00 94.75 93 ARG A CA 1
ATOM 693 C C . ARG A 1 93 ? -7.441 8.545 2.724 1.00 94.75 93 ARG A C 1
ATOM 695 O O . ARG A 1 93 ? -8.093 9.547 2.998 1.00 94.75 93 ARG A O 1
ATOM 702 N N . MET A 1 94 ? -7.094 8.244 1.474 1.00 95.38 94 MET A N 1
ATOM 703 C CA . MET A 1 94 ? -7.393 9.100 0.317 1.00 95.38 94 MET A CA 1
ATOM 704 C C . MET A 1 94 ? -8.882 9.115 -0.047 1.00 95.38 94 MET A C 1
ATOM 706 O O . MET A 1 94 ? -9.321 10.007 -0.770 1.00 95.38 94 MET A O 1
ATOM 710 N N . ARG A 1 95 ? -9.651 8.130 0.425 1.00 96.75 95 ARG A N 1
ATOM 711 C CA . ARG A 1 95 ? -11.084 7.968 0.153 1.00 96.75 95 ARG A CA 1
ATOM 712 C C . ARG A 1 95 ? -11.955 8.135 1.398 1.00 96.75 95 ARG A C 1
ATOM 714 O O . ARG A 1 95 ? -13.108 7.714 1.400 1.00 96.75 95 ARG A O 1
ATOM 721 N N . ALA A 1 96 ? -11.431 8.791 2.437 1.00 96.00 96 ALA A N 1
ATOM 722 C CA . ALA A 1 96 ? -12.157 9.070 3.680 1.00 96.00 96 ALA A CA 1
ATOM 723 C C . ALA A 1 96 ? -13.416 9.941 3.481 1.00 96.00 96 ALA A C 1
ATOM 725 O O . ALA A 1 96 ? -14.310 9.938 4.326 1.00 96.00 96 ALA A O 1
ATOM 726 N N . HIS A 1 97 ? -13.496 10.672 2.367 1.00 98.25 97 HIS A N 1
ATOM 727 C CA . HIS A 1 97 ? -14.646 11.476 1.963 1.00 98.25 97 HIS A CA 1
ATOM 728 C C . HIS A 1 97 ? -15.121 11.069 0.567 1.00 98.25 97 HIS A C 1
ATOM 730 O O . HIS A 1 97 ? -14.320 10.703 -0.293 1.00 98.25 97 HIS A O 1
ATOM 736 N N . CYS A 1 98 ? -16.433 11.136 0.348 1.00 98.25 98 CYS A N 1
ATOM 737 C CA . CYS A 1 98 ? -17.074 10.779 -0.907 1.00 98.25 98 CYS A CA 1
ATOM 738 C C . CYS A 1 98 ? -16.654 11.751 -2.013 1.00 98.25 98 CYS A C 1
ATOM 740 O O . CYS A 1 98 ? -16.861 12.957 -1.888 1.00 98.25 98 CYS A O 1
ATOM 742 N N . GLY A 1 99 ? -16.136 11.220 -3.122 1.00 96.88 99 GLY A N 1
ATOM 743 C CA . GLY A 1 99 ? -15.761 12.023 -4.289 1.00 96.88 99 GLY A CA 1
ATOM 744 C C . GLY A 1 99 ? -16.942 12.679 -5.017 1.00 96.88 99 GLY A C 1
ATOM 745 O O . GLY A 1 99 ? -16.720 13.573 -5.823 1.00 96.88 99 GLY A O 1
ATOM 746 N N . VAL A 1 100 ? -18.182 12.261 -4.730 1.00 98.19 100 VAL A N 1
ATOM 747 C CA . VAL A 1 100 ? -19.403 12.806 -5.348 1.00 98.19 100 VAL A CA 1
ATOM 748 C C . VAL A 1 100 ? -20.007 13.939 -4.514 1.00 98.19 100 VAL A C 1
ATOM 750 O O . VAL A 1 100 ? -20.348 14.980 -5.063 1.00 98.19 100 VAL A O 1
ATOM 753 N N . CYS A 1 101 ? -20.153 13.756 -3.195 1.00 98.06 101 CYS A N 1
ATOM 754 C CA . CYS A 1 101 ? -20.869 14.712 -2.334 1.00 98.06 101 CYS A CA 1
ATOM 755 C C . CYS A 1 101 ? -20.084 15.219 -1.109 1.00 98.06 101 CYS A C 1
ATOM 757 O O . CYS A 1 101 ? -20.620 16.007 -0.337 1.00 98.06 101 CYS A O 1
ATOM 759 N N . GLY A 1 102 ? -18.841 14.776 -0.891 1.00 97.88 102 GLY A N 1
ATOM 760 C CA . GLY A 1 102 ? -17.971 15.236 0.206 1.00 97.88 102 GLY A CA 1
ATOM 761 C C . GLY A 1 102 ? -18.221 14.602 1.585 1.00 97.88 102 GLY A C 1
ATOM 762 O O . GLY A 1 102 ? -17.402 14.754 2.496 1.00 97.88 102 GLY A O 1
ATOM 763 N N . THR A 1 103 ? -19.310 13.851 1.757 1.00 98.56 103 THR A N 1
ATOM 764 C CA . THR A 1 103 ? -19.660 13.179 3.023 1.00 98.56 103 THR A CA 1
ATOM 765 C C . THR A 1 103 ? -18.615 12.137 3.415 1.00 98.56 103 THR A C 1
ATOM 767 O O . THR A 1 103 ? -18.088 11.435 2.552 1.00 98.56 103 THR A O 1
ATOM 770 N N . LYS A 1 104 ? -18.316 12.004 4.715 1.00 98.31 104 LYS A N 1
ATOM 771 C CA . LYS A 1 104 ? -17.389 10.979 5.218 1.00 98.31 104 LYS A CA 1
ATOM 772 C C . LYS A 1 104 ? -17.885 9.579 4.835 1.00 98.31 104 LYS A C 1
ATOM 774 O O . LYS A 1 104 ? -19.051 9.256 5.064 1.00 98.31 104 LYS A O 1
ATOM 779 N N . THR A 1 105 ? -17.014 8.767 4.248 1.00 98.25 105 THR A N 1
ATOM 780 C CA . THR A 1 105 ? -17.332 7.388 3.857 1.00 98.25 105 THR A CA 1
ATOM 781 C C . THR A 1 105 ? -17.227 6.437 5.050 1.00 98.25 105 THR A C 1
ATOM 783 O O . THR A 1 105 ? -16.579 6.737 6.057 1.00 98.25 105 THR A O 1
ATOM 786 N N . ALA A 1 106 ? -17.876 5.278 4.941 1.00 97.25 106 ALA A N 1
ATOM 787 C CA . ALA A 1 106 ? -17.806 4.195 5.914 1.00 97.25 106 ALA A CA 1
ATOM 788 C C . ALA A 1 106 ? -17.405 2.878 5.225 1.00 97.25 106 ALA A C 1
ATOM 790 O O . ALA A 1 106 ? -17.762 2.676 4.065 1.00 97.25 106 ALA A O 1
ATOM 791 N N . PRO A 1 107 ? -16.679 1.969 5.897 1.00 96.50 107 PRO A N 1
ATOM 792 C CA . PRO A 1 107 ? -16.415 0.637 5.358 1.00 96.50 107 PRO A CA 1
ATOM 793 C C . PRO A 1 107 ? -17.705 -0.127 5.039 1.00 96.50 107 PRO A C 1
ATOM 795 O O . PRO A 1 107 ? -18.654 -0.099 5.823 1.00 96.50 107 PRO A O 1
ATOM 798 N N . SER A 1 108 ? -17.723 -0.825 3.903 1.00 96.69 108 SER A N 1
ATOM 799 C CA . SER A 1 108 ? -18.774 -1.795 3.584 1.00 96.69 108 SER A CA 1
ATOM 800 C C . SER A 1 108 ? -18.738 -2.979 4.559 1.00 96.69 108 SER A C 1
ATOM 802 O O . SER A 1 108 ? -17.679 -3.354 5.065 1.00 96.69 108 SER A O 1
ATOM 804 N N . LEU A 1 109 ? -19.906 -3.576 4.811 1.00 93.75 109 LEU A N 1
ATOM 805 C CA . LEU A 1 109 ? -20.060 -4.755 5.672 1.00 93.75 109 LEU A CA 1
ATOM 806 C C . LEU A 1 109 ? -19.887 -6.081 4.917 1.00 93.75 109 LEU A C 1
ATOM 808 O O . LEU A 1 109 ? -19.739 -7.122 5.551 1.00 93.75 109 LEU A O 1
ATOM 812 N N . THR A 1 110 ? -19.937 -6.061 3.584 1.00 95.19 110 THR A N 1
ATOM 813 C CA . THR A 1 110 ? -19.988 -7.274 2.748 1.00 95.19 110 THR A CA 1
ATOM 814 C C . THR A 1 110 ? -18.747 -7.472 1.888 1.00 95.19 110 THR A C 1
ATOM 816 O O . THR A 1 110 ? -18.474 -8.587 1.454 1.00 95.19 110 THR A O 1
ATOM 819 N N . GLU A 1 111 ? -17.986 -6.410 1.633 1.00 94.94 111 GLU A N 1
ATOM 820 C CA . GLU A 1 111 ? -16.854 -6.432 0.711 1.00 94.94 111 GLU A CA 1
ATOM 821 C C . GLU A 1 111 ? -15.814 -5.361 1.057 1.00 94.94 111 GLU A C 1
ATOM 823 O O . GLU A 1 111 ? -16.042 -4.478 1.886 1.00 94.94 111 GLU A O 1
ATOM 828 N N . ARG A 1 112 ? -14.647 -5.409 0.403 1.00 95.69 112 ARG A N 1
ATOM 829 C CA . ARG A 1 112 ? -13.604 -4.390 0.568 1.00 95.69 112 ARG A CA 1
ATOM 830 C C . ARG A 1 112 ? -13.945 -3.150 -0.257 1.00 95.69 112 ARG A C 1
ATOM 832 O O . ARG A 1 112 ? -13.371 -2.926 -1.317 1.00 95.69 112 ARG A O 1
ATOM 839 N N . ALA A 1 113 ? -14.866 -2.349 0.261 1.00 97.69 113 ALA A N 1
ATOM 840 C CA . ALA A 1 113 ? -15.291 -1.088 -0.332 1.00 97.69 113 ALA A CA 1
ATOM 841 C C . ALA A 1 113 ? -15.540 -0.023 0.744 1.00 97.69 113 ALA A C 1
ATOM 843 O O . ALA A 1 113 ? -15.697 -0.335 1.928 1.00 97.69 113 ALA A O 1
ATOM 844 N N . LEU A 1 114 ? -15.583 1.237 0.322 1.00 98.00 114 LEU A N 1
ATOM 845 C CA . LEU A 1 114 ? -16.062 2.358 1.124 1.00 98.00 114 LEU A CA 1
ATOM 846 C C . LEU A 1 114 ? -17.386 2.847 0.544 1.00 98.00 114 LEU A C 1
ATOM 848 O O . LEU A 1 114 ? -17.478 3.122 -0.647 1.00 98.00 114 LEU A O 1
ATOM 852 N N . VAL A 1 115 ? -18.402 2.976 1.389 1.00 98.38 115 VAL A N 1
ATOM 853 C CA . VAL A 1 115 ? -19.754 3.387 1.009 1.00 98.38 115 VAL A CA 1
ATOM 854 C C . VAL A 1 115 ? -20.044 4.760 1.597 1.00 98.38 115 VAL A C 1
ATOM 856 O O . VAL A 1 115 ? -19.785 5.029 2.773 1.00 98.38 115 VAL A O 1
ATOM 859 N N . CYS A 1 116 ? -20.589 5.652 0.777 1.00 98.25 116 CYS A N 1
ATOM 860 C CA . CYS A 1 116 ? -21.094 6.930 1.244 1.00 98.25 116 CYS A CA 1
ATOM 861 C C . CYS A 1 116 ? -22.497 6.755 1.850 1.00 98.25 116 CYS A C 1
ATOM 863 O O . CYS A 1 116 ? -23.427 6.426 1.113 1.00 98.25 116 CYS A O 1
ATOM 865 N N . PRO A 1 117 ? -22.709 7.066 3.141 1.00 97.88 117 PRO A N 1
ATOM 866 C CA . PRO A 1 117 ? -24.014 6.883 3.779 1.00 97.88 117 PRO A CA 1
ATOM 867 C C . PRO A 1 117 ? -25.088 7.858 3.268 1.00 97.88 117 PRO A C 1
ATOM 869 O O . PRO A 1 117 ? -26.271 7.599 3.443 1.00 97.88 117 PRO A O 1
ATOM 872 N N . GLN A 1 118 ? -24.697 8.979 2.646 1.00 98.38 118 GLN A N 1
ATOM 873 C CA . GLN A 1 118 ? -25.636 9.990 2.144 1.00 98.38 118 GLN A CA 1
ATOM 874 C C . GLN A 1 118 ? -26.166 9.699 0.732 1.00 98.38 118 GLN A C 1
ATOM 876 O O . GLN A 1 118 ? -27.368 9.776 0.512 1.00 98.38 118 GLN A O 1
ATOM 881 N N . CYS A 1 119 ? -25.288 9.421 -0.237 1.00 98.00 119 CYS A N 1
ATOM 882 C CA . CYS A 1 119 ? -25.679 9.232 -1.640 1.00 98.00 119 CYS A CA 1
ATOM 883 C C . CYS A 1 119 ? -25.562 7.784 -2.135 1.00 98.00 119 CYS A C 1
ATOM 885 O O . CYS A 1 119 ? -25.914 7.511 -3.277 1.00 98.00 119 CYS A O 1
ATOM 887 N N . GLY A 1 120 ? -25.042 6.864 -1.316 1.00 97.56 120 GLY A N 1
ATOM 888 C CA . GLY A 1 120 ? -24.869 5.460 -1.688 1.00 97.56 120 GLY A CA 1
ATOM 889 C C . GLY A 1 120 ? -23.696 5.173 -2.632 1.00 97.56 120 GLY A C 1
ATOM 890 O O . GLY A 1 120 ? -23.527 4.022 -3.016 1.00 97.56 120 GLY A O 1
ATOM 891 N N . HIS A 1 121 ? -22.874 6.170 -2.999 1.00 98.19 121 HIS A N 1
ATOM 892 C CA . HIS A 1 121 ? -21.684 5.945 -3.836 1.00 98.19 121 HIS A CA 1
ATOM 893 C C . HIS A 1 121 ? -20.743 4.928 -3.186 1.00 98.19 121 HIS A C 1
ATOM 895 O O . HIS A 1 121 ? -20.419 5.058 -2.002 1.00 98.19 121 HIS A O 1
ATOM 901 N N . ILE A 1 122 ? -20.284 3.960 -3.977 1.00 97.94 122 ILE A N 1
ATOM 902 C CA . ILE A 1 122 ? -19.359 2.910 -3.553 1.00 97.94 122 ILE A CA 1
ATOM 903 C C . ILE A 1 122 ? -18.009 3.155 -4.224 1.00 97.94 122 ILE A C 1
ATOM 905 O O . ILE A 1 122 ? -17.919 3.290 -5.442 1.00 97.94 122 ILE A O 1
ATOM 909 N N . GLU A 1 123 ? -16.956 3.204 -3.419 1.00 97.62 123 GLU A N 1
ATOM 910 C CA . GLU A 1 123 ? -15.571 3.313 -3.863 1.00 97.62 123 GLU A CA 1
ATOM 911 C C . GLU A 1 123 ? -14.845 1.998 -3.572 1.00 97.62 123 GLU A C 1
ATOM 913 O O . GLU A 1 123 ? -14.894 1.490 -2.449 1.00 97.62 123 GLU A O 1
ATOM 918 N N . TYR A 1 124 ? -14.124 1.477 -4.561 1.00 97.50 124 TYR A N 1
ATOM 919 C CA . TYR A 1 124 ? -13.302 0.272 -4.441 1.00 97.50 124 TYR A CA 1
ATOM 920 C C . TYR A 1 124 ? -11.806 0.625 -4.434 1.00 97.50 124 TYR A C 1
ATOM 922 O O . TYR A 1 124 ? -11.431 1.684 -4.944 1.00 97.50 124 TYR A O 1
ATOM 930 N N . PRO A 1 125 ? -10.926 -0.234 -3.884 1.00 96.31 125 PRO A N 1
ATOM 931 C CA . PRO A 1 125 ? -9.484 -0.081 -4.044 1.00 96.31 125 PRO A CA 1
ATOM 932 C C . PRO A 1 125 ? -9.090 -0.042 -5.523 1.00 96.31 125 PRO A C 1
ATOM 934 O O . PRO A 1 125 ? -9.445 -0.929 -6.297 1.00 96.31 125 PRO A O 1
ATOM 937 N N . ASN A 1 126 ? -8.335 0.981 -5.921 1.00 91.88 126 ASN A N 1
ATOM 938 C CA . ASN A 1 126 ? -7.935 1.169 -7.312 1.00 91.88 126 ASN A CA 1
ATOM 939 C C . ASN A 1 126 ? -6.631 0.421 -7.615 1.00 91.88 126 ASN A C 1
ATOM 941 O O . ASN A 1 126 ? -5.620 0.617 -6.938 1.00 91.88 126 ASN A O 1
ATOM 945 N N . ILE A 1 127 ? -6.631 -0.359 -8.694 1.00 91.94 127 ILE A N 1
ATOM 946 C CA . ILE A 1 127 ? -5.422 -0.901 -9.320 1.00 91.94 127 ILE A CA 1
ATOM 947 C C . ILE A 1 127 ? -5.176 -0.099 -10.596 1.00 91.94 127 ILE A C 1
ATOM 949 O O . ILE A 1 127 ? -6.107 0.123 -11.365 1.00 91.94 127 ILE A O 1
ATOM 953 N N . MET A 1 128 ? -3.932 0.330 -10.815 1.00 93.06 128 MET A N 1
ATOM 954 C CA . MET A 1 128 ? -3.526 1.069 -12.014 1.00 93.06 128 MET A CA 1
ATOM 955 C C . MET A 1 128 ? -2.739 0.126 -12.931 1.00 93.06 128 MET A C 1
ATOM 957 O O . MET A 1 128 ? -1.575 -0.158 -12.625 1.00 93.06 128 MET A O 1
ATOM 961 N N . PRO A 1 129 ? -3.337 -0.402 -14.016 1.00 94.56 129 PRO A N 1
ATOM 962 C CA . PRO A 1 129 ? -2.636 -1.297 -14.924 1.00 94.56 129 PRO A CA 1
ATOM 963 C C . PRO A 1 129 ? -1.448 -0.580 -15.561 1.00 94.56 129 PRO A C 1
ATOM 965 O O . PRO A 1 129 ? -1.556 0.559 -16.016 1.00 94.56 129 PRO A O 1
ATOM 968 N N . ALA A 1 130 ? -0.306 -1.254 -15.588 1.00 95.50 130 ALA A N 1
ATOM 969 C CA . ALA A 1 130 ? 0.915 -0.734 -16.176 1.00 95.50 130 ALA A CA 1
ATOM 970 C C . ALA A 1 130 ? 1.626 -1.834 -16.957 1.00 95.50 130 ALA A C 1
ATOM 972 O O . ALA A 1 130 ? 1.564 -3.011 -16.598 1.00 95.50 130 ALA A O 1
ATOM 973 N N . VAL A 1 131 ? 2.325 -1.429 -18.010 1.00 96.31 131 VAL A N 1
ATOM 974 C CA . VAL A 1 131 ? 3.155 -2.305 -18.834 1.00 96.31 131 VAL A CA 1
ATOM 975 C C . VAL A 1 131 ? 4.626 -1.973 -18.633 1.00 96.31 131 VAL A C 1
ATOM 977 O O . VAL A 1 131 ? 4.997 -0.825 -18.382 1.00 96.31 131 VAL A O 1
ATOM 980 N N . ILE A 1 132 ? 5.470 -2.992 -18.767 1.00 96.44 132 ILE A N 1
ATOM 981 C CA . ILE A 1 132 ? 6.924 -2.874 -18.852 1.00 96.44 132 ILE A CA 1
ATOM 982 C C . ILE A 1 132 ? 7.394 -3.717 -20.038 1.00 96.44 132 ILE A C 1
ATOM 984 O O . ILE A 1 132 ? 6.995 -4.871 -20.172 1.00 96.44 132 ILE A O 1
ATOM 988 N N . VAL A 1 133 ? 8.201 -3.133 -20.923 1.00 97.50 133 VAL A N 1
ATOM 989 C CA . VAL A 1 133 ? 8.518 -3.710 -22.234 1.00 97.50 133 VAL A CA 1
ATOM 990 C C . VAL A 1 133 ? 10.024 -3.705 -22.471 1.00 97.50 133 VAL A C 1
ATOM 992 O O . VAL A 1 133 ? 10.674 -2.659 -22.437 1.00 97.50 133 VAL A O 1
ATOM 995 N N . GLY A 1 134 ? 10.575 -4.888 -22.750 1.00 97.44 134 GLY A N 1
ATOM 996 C CA . GLY A 1 134 ? 11.925 -5.044 -23.286 1.00 97.44 134 GLY A CA 1
ATOM 997 C C . GLY A 1 134 ? 11.898 -5.013 -24.810 1.00 97.44 134 GLY A C 1
ATOM 998 O O . GLY A 1 134 ? 11.357 -5.922 -25.432 1.00 97.44 134 GLY A O 1
ATOM 999 N N . ILE A 1 135 ? 12.472 -3.970 -25.408 1.00 97.75 135 ILE A N 1
ATOM 1000 C CA . ILE A 1 135 ? 12.518 -3.802 -26.865 1.00 97.75 135 ILE A CA 1
ATOM 1001 C C . ILE A 1 135 ? 13.863 -4.332 -27.362 1.00 97.75 135 ILE A C 1
ATOM 1003 O O . ILE A 1 135 ? 14.911 -3.766 -27.043 1.00 97.75 135 ILE A O 1
ATOM 1007 N N . ILE A 1 136 ? 13.820 -5.432 -28.114 1.00 98.06 136 ILE A N 1
ATOM 1008 C CA . ILE A 1 136 ? 14.997 -6.162 -28.595 1.00 98.06 136 ILE A CA 1
ATOM 1009 C C . ILE A 1 136 ? 15.181 -5.903 -30.092 1.00 98.06 136 ILE A C 1
ATOM 1011 O O . ILE A 1 136 ? 14.238 -6.040 -30.868 1.00 98.06 136 ILE A O 1
ATOM 1015 N N . ASP A 1 137 ? 16.407 -5.578 -30.494 1.00 97.62 137 ASP A N 1
ATOM 1016 C CA . ASP A 1 137 ? 16.835 -5.498 -31.892 1.00 97.62 137 ASP A CA 1
ATOM 1017 C C . ASP A 1 137 ? 18.078 -6.374 -32.087 1.00 97.62 137 ASP A C 1
ATOM 1019 O O . ASP A 1 137 ? 19.195 -5.972 -31.754 1.00 97.62 137 ASP A O 1
ATOM 1023 N N . ARG A 1 138 ? 17.863 -7.594 -32.599 1.00 96.81 138 ARG A N 1
ATOM 1024 C CA . ARG A 1 138 ? 18.872 -8.663 -32.705 1.00 96.81 138 ARG A CA 1
ATOM 1025 C C . ARG A 1 138 ? 19.519 -8.971 -31.348 1.00 96.81 138 ARG A C 1
ATOM 1027 O O . ARG A 1 138 ? 18.872 -9.554 -30.487 1.00 96.81 138 ARG A O 1
ATOM 1034 N N . ASP A 1 139 ? 20.779 -8.591 -31.171 1.00 97.00 139 ASP A N 1
ATOM 1035 C CA . ASP A 1 139 ? 21.605 -8.761 -29.975 1.00 97.00 139 ASP A CA 1
ATOM 1036 C C . ASP A 1 139 ? 21.598 -7.524 -29.054 1.00 97.00 139 ASP A C 1
ATOM 1038 O O . ASP A 1 139 ? 22.336 -7.472 -28.070 1.00 97.00 139 ASP A O 1
ATOM 1042 N N . ARG A 1 140 ? 20.759 -6.519 -29.348 1.00 97.44 140 ARG A N 1
ATOM 1043 C CA . ARG A 1 140 ? 20.661 -5.259 -28.595 1.00 97.44 140 ARG A CA 1
ATOM 1044 C C . ARG A 1 140 ? 19.350 -5.160 -27.819 1.00 97.44 140 ARG A C 1
ATOM 1046 O O . ARG A 1 140 ? 18.301 -5.587 -28.296 1.00 97.44 140 ARG A O 1
ATOM 1053 N N . LEU A 1 141 ? 19.402 -4.522 -26.649 1.00 97.50 141 LEU A N 1
ATOM 1054 C CA . LEU A 1 141 ? 18.243 -4.194 -25.813 1.00 97.50 141 LEU A CA 1
ATOM 1055 C C . LEU A 1 141 ? 18.159 -2.676 -25.622 1.00 97.50 141 LEU A C 1
ATOM 1057 O O . LEU A 1 141 ? 19.115 -2.057 -25.152 1.00 97.50 141 LEU A O 1
ATOM 1061 N N . LEU A 1 142 ? 17.014 -2.077 -25.955 1.00 97.00 142 LEU A N 1
ATOM 1062 C CA . LEU A 1 142 ? 16.775 -0.659 -25.696 1.00 97.00 142 LEU A CA 1
ATOM 1063 C C . LEU A 1 142 ? 16.494 -0.431 -24.209 1.00 97.00 142 LEU A C 1
ATOM 1065 O O . LEU A 1 142 ? 15.593 -1.034 -23.624 1.00 97.00 142 LEU A O 1
ATOM 1069 N N . LEU A 1 143 ? 17.233 0.510 -23.628 1.00 95.50 143 LEU A N 1
ATOM 1070 C CA . LEU A 1 143 ? 17.044 0.988 -22.267 1.00 95.50 143 LEU A CA 1
ATOM 1071 C C . LEU A 1 143 ? 16.842 2.500 -22.278 1.00 95.50 143 LEU A C 1
ATOM 1073 O O . LEU A 1 143 ? 17.418 3.221 -23.091 1.00 95.50 143 LEU A O 1
ATOM 1077 N N . THR A 1 144 ? 16.042 2.983 -21.338 1.00 92.12 144 THR A N 1
ATOM 1078 C CA . THR A 1 144 ? 15.786 4.407 -21.133 1.00 92.12 144 THR A CA 1
ATOM 1079 C C . THR A 1 144 ? 16.337 4.855 -19.786 1.00 92.12 144 THR A C 1
ATOM 1081 O O . THR A 1 144 ? 16.543 4.055 -18.869 1.00 92.12 144 THR A O 1
ATOM 1084 N N . ARG A 1 145 ? 16.587 6.158 -19.665 1.00 88.88 145 ARG A N 1
AT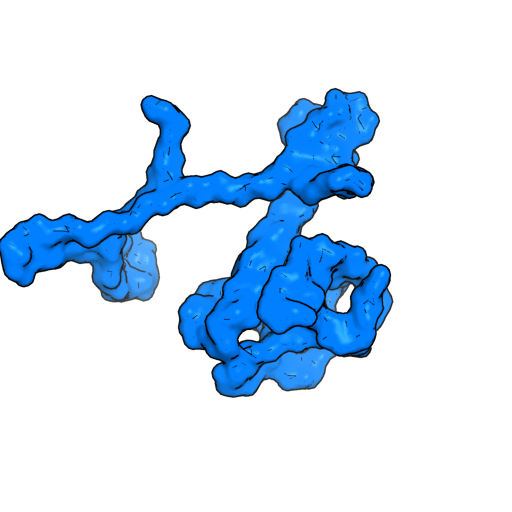OM 1085 C CA . ARG A 1 145 ? 16.949 6.805 -18.406 1.00 88.88 145 ARG A CA 1
ATOM 1086 C C . ARG A 1 145 ? 16.041 8.006 -18.211 1.00 88.88 145 ARG A C 1
ATOM 1088 O O . ARG A 1 145 ? 15.919 8.838 -19.107 1.00 88.88 145 ARG A O 1
ATOM 1095 N N . TYR A 1 146 ? 15.408 8.088 -17.046 1.00 82.12 146 TYR A N 1
ATOM 1096 C CA . TYR A 1 146 ? 14.515 9.195 -16.724 1.00 82.12 146 TYR A CA 1
ATOM 1097 C C . TYR A 1 146 ? 15.298 10.509 -16.669 1.00 82.12 146 TYR A C 1
ATOM 1099 O O . TYR A 1 146 ? 16.292 10.617 -15.949 1.00 82.12 146 TYR A O 1
ATOM 1107 N N . ALA A 1 147 ? 14.837 11.517 -17.408 1.00 81.19 147 ALA A N 1
ATOM 1108 C CA . ALA A 1 147 ? 15.371 12.866 -17.291 1.00 81.19 147 ALA A CA 1
ATOM 1109 C C . ALA A 1 147 ? 15.084 13.418 -15.882 1.00 81.19 147 ALA A C 1
ATOM 1111 O O . ALA A 1 147 ? 13.988 13.240 -15.350 1.00 81.19 147 ALA A O 1
ATOM 1112 N N . ASN A 1 148 ? 16.064 14.097 -15.282 1.00 72.38 148 ASN A N 1
ATOM 1113 C CA . ASN A 1 148 ? 15.908 14.874 -14.044 1.00 72.38 148 ASN A CA 1
ATOM 1114 C C . ASN A 1 148 ? 15.440 14.093 -12.798 1.00 72.38 148 ASN A C 1
ATOM 1116 O O . ASN A 1 148 ? 14.885 14.687 -11.875 1.00 72.38 148 ASN A O 1
ATOM 1120 N N . ARG A 1 149 ? 15.678 12.775 -12.722 1.00 66.50 149 ARG A N 1
ATOM 1121 C CA . ARG A 1 149 ? 15.554 12.019 -11.465 1.00 66.50 149 ARG A CA 1
ATOM 1122 C C . ARG A 1 149 ? 16.931 11.592 -10.952 1.00 66.50 149 ARG A C 1
ATO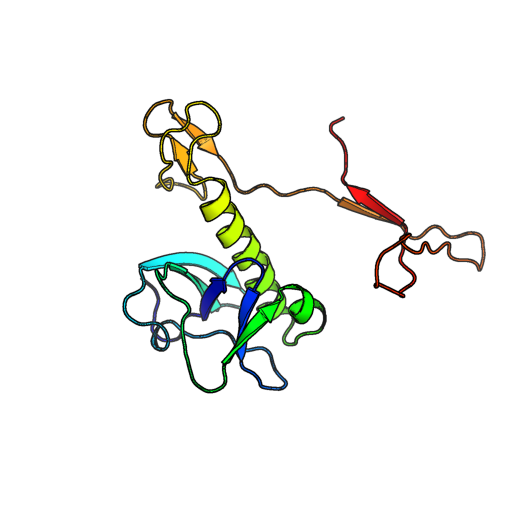M 1124 O O . ARG A 1 149 ? 17.763 11.184 -11.755 1.00 66.50 149 ARG A O 1
ATOM 1131 N N . PRO A 1 150 ? 17.152 11.570 -9.623 1.00 59.66 150 PRO A N 1
ATOM 1132 C CA . PRO A 1 150 ? 18.381 11.028 -9.034 1.00 59.66 150 PRO A CA 1
ATOM 1133 C C . PRO A 1 150 ? 18.538 9.509 -9.246 1.00 59.66 150 PRO A C 1
ATOM 1135 O O . PRO A 1 150 ? 19.558 8.934 -8.880 1.00 59.66 150 PRO A O 1
ATOM 1138 N N . ALA A 1 151 ? 17.542 8.841 -9.843 1.00 61.50 151 ALA A N 1
ATOM 1139 C CA . ALA A 1 151 ? 17.649 7.455 -10.270 1.00 61.50 151 ALA A CA 1
ATOM 1140 C C . ALA A 1 151 ? 18.593 7.345 -11.480 1.00 61.50 151 ALA A C 1
ATOM 1142 O O . ALA A 1 151 ? 18.232 7.681 -12.604 1.00 61.50 151 ALA A O 1
ATOM 1143 N N . THR A 1 152 ? 19.798 6.836 -11.238 1.00 64.62 152 THR A N 1
ATOM 1144 C CA . THR A 1 152 ? 20.854 6.647 -12.246 1.00 64.62 152 THR A CA 1
ATOM 1145 C C . THR A 1 152 ? 20.700 5.373 -13.077 1.00 64.62 152 THR A C 1
ATOM 1147 O O . THR A 1 152 ? 21.437 5.179 -14.043 1.00 64.62 152 THR A O 1
ATOM 1150 N N . ASN A 1 153 ? 19.754 4.504 -12.717 1.00 81.38 153 ASN A N 1
ATOM 1151 C CA . ASN A 1 153 ? 19.609 3.191 -13.334 1.00 81.38 153 ASN A CA 1
ATOM 1152 C C . ASN A 1 153 ? 18.992 3.292 -14.731 1.00 81.38 153 ASN A C 1
ATOM 1154 O O . ASN A 1 153 ? 17.992 3.982 -14.939 1.00 81.38 153 ASN A O 1
ATOM 1158 N N . TRP A 1 154 ? 19.555 2.526 -15.658 1.00 89.75 154 TRP A N 1
ATOM 1159 C CA . TRP A 1 154 ? 18.899 2.189 -16.913 1.00 89.75 154 TRP A CA 1
ATOM 1160 C C . TRP A 1 154 ? 17.679 1.306 -16.638 1.00 89.75 154 TRP A C 1
ATOM 1162 O O . TRP A 1 154 ? 17.746 0.389 -15.817 1.00 89.75 154 TRP A O 1
ATOM 1172 N N . ALA A 1 155 ? 16.568 1.589 -17.310 1.00 91.00 155 ALA A N 1
ATOM 1173 C CA . ALA A 1 155 ? 15.310 0.876 -17.135 1.00 91.00 155 ALA A CA 1
ATOM 1174 C C . ALA A 1 155 ? 14.694 0.500 -18.485 1.00 91.00 155 ALA A C 1
ATOM 1176 O O . ALA A 1 155 ? 14.909 1.173 -19.496 1.00 91.00 155 ALA A O 1
ATOM 1177 N N . LEU A 1 156 ? 13.892 -0.563 -18.484 1.00 95.25 156 LEU A N 1
ATOM 1178 C CA . LEU A 1 156 ? 13.012 -0.879 -19.605 1.00 95.25 156 LEU A CA 1
ATOM 1179 C C . LEU A 1 156 ? 11.954 0.219 -19.777 1.00 95.25 156 LEU A C 1
ATOM 1181 O O . LEU A 1 156 ? 11.673 0.977 -18.844 1.00 95.25 156 LEU A O 1
ATOM 1185 N N . VAL A 1 157 ? 11.361 0.296 -20.968 1.00 94.31 157 VAL A N 1
ATOM 1186 C CA . VAL A 1 157 ? 10.252 1.220 -21.235 1.00 94.31 157 VAL A CA 1
ATOM 1187 C C . VAL A 1 157 ? 9.038 0.766 -20.426 1.00 94.31 157 VAL A C 1
ATOM 1189 O O . VAL A 1 157 ? 8.702 -0.416 -20.436 1.00 94.31 157 VAL A O 1
ATOM 1192 N N . ALA A 1 158 ? 8.388 1.684 -19.713 1.00 94.12 158 ALA A N 1
ATOM 1193 C CA . ALA A 1 158 ? 7.204 1.392 -18.912 1.00 94.12 158 ALA A CA 1
ATOM 1194 C C . ALA A 1 158 ? 6.206 2.554 -18.949 1.00 94.12 158 ALA A C 1
ATOM 1196 O O . ALA A 1 158 ? 6.601 3.708 -19.117 1.00 94.12 158 ALA A O 1
ATOM 1197 N N . GLY A 1 159 ? 4.924 2.247 -18.758 1.00 93.69 159 GLY A N 1
ATOM 1198 C CA . GLY A 1 159 ? 3.841 3.230 -18.764 1.00 93.69 159 GLY A CA 1
ATOM 1199 C C . GLY A 1 159 ? 2.537 2.653 -18.221 1.00 93.69 159 GLY A C 1
ATOM 1200 O O . GLY A 1 159 ? 2.388 1.435 -18.123 1.00 93.69 159 GLY A O 1
ATOM 1201 N N . TYR A 1 160 ? 1.606 3.528 -17.842 1.00 96.75 160 TYR A N 1
ATOM 1202 C CA . TYR A 1 160 ? 0.247 3.121 -17.482 1.00 96.75 160 TYR A CA 1
ATOM 1203 C C . TYR A 1 160 ? -0.560 2.800 -18.739 1.00 96.75 160 TYR A C 1
ATOM 1205 O O . TYR A 1 160 ? -0.339 3.409 -19.784 1.00 96.75 160 TYR A O 1
ATOM 1213 N N . ALA A 1 161 ? -1.487 1.850 -18.631 1.00 95.31 161 ALA A N 1
ATOM 1214 C CA . ALA A 1 161 ? -2.494 1.652 -19.665 1.00 95.31 161 ALA A CA 1
ATOM 1215 C C . ALA A 1 161 ? -3.527 2.788 -19.597 1.00 95.31 161 ALA A C 1
ATOM 1217 O O . ALA A 1 161 ? -3.980 3.146 -18.506 1.00 95.31 161 ALA A O 1
ATOM 1218 N N . GLU A 1 162 ? -3.886 3.343 -20.752 1.00 95.19 162 GLU A N 1
ATOM 1219 C CA . GLU A 1 162 ? -4.952 4.339 -20.872 1.00 95.19 162 GLU A CA 1
ATOM 1220 C C . GLU A 1 162 ? -6.322 3.669 -21.056 1.00 95.19 162 GLU A C 1
ATOM 1222 O O . GLU A 1 162 ? -6.437 2.447 -21.182 1.00 95.19 162 GLU A O 1
ATOM 1227 N N . ILE A 1 163 ? -7.381 4.476 -20.986 1.00 93.56 163 ILE A N 1
ATOM 1228 C CA . ILE A 1 163 ? -8.754 4.003 -21.155 1.00 93.56 163 ILE A CA 1
ATOM 1229 C C . ILE A 1 163 ? -9.036 3.844 -22.653 1.00 93.56 163 ILE A C 1
ATOM 1231 O O . ILE A 1 163 ? -9.196 4.849 -23.340 1.00 93.56 163 ILE A O 1
ATOM 1235 N N . GLY A 1 164 ? -9.203 2.594 -23.098 1.00 86.44 164 GLY A N 1
ATOM 1236 C CA . GLY A 1 164 ? -9.614 2.254 -24.469 1.00 86.44 164 GLY A CA 1
ATOM 1237 C C . GLY A 1 164 ? -8.596 2.645 -25.531 1.00 86.44 164 GLY A C 1
ATOM 1238 O O . GLY A 1 164 ? -9.043 2.781 -26.690 1.00 86.44 164 GLY A O 1
#

Sequence (164 aa):
MPQPEDLVLCCEGDNVLVGQGDALALPCAADVSGAAFTFLFTVGGQDVFLAHTFAPVMMPGFAYQPLSSLRRAQPKALAFAAATGHQLYRWYRMRAHCGVCGTKTAPSLTERALVCPQCGHIEYPNIMPAVIVGIIDRDRLLLTRYANRPATNWALVAGYAEIG

Secondary structure (DSSP, 8-state):
---TTSEEE-EETTEEEEESSSS----BGGG--S-EEEEEEEETTEEEEEEE-SS----TTEEEEEGGGGGT-SSHHHHHHHHHHHHHHHHHHHTSB-TTT-PBPEE-SSSS-EE-TTT--EE------EEEE-EEETTEEE-B--TT-S----B-EEEEPP--